Protein AF-A0A2T6DRK4-F1 (afdb_monomer)

Structure (mmCIF, N/CA/C/O backbone):
data_AF-A0A2T6DRK4-F1
#
_entry.id   AF-A0A2T6DRK4-F1
#
loop_
_atom_site.group_PDB
_atom_site.id
_atom_site.type_symbol
_atom_site.label_atom_id
_atom_site.label_alt_id
_atom_site.label_comp_id
_atom_site.label_asym_id
_atom_site.label_entity_id
_atom_site.label_seq_id
_atom_site.pdbx_PDB_ins_code
_atom_site.Cartn_x
_atom_site.Cartn_y
_atom_site.Cartn_z
_atom_site.occupancy
_atom_site.B_iso_or_equiv
_atom_site.auth_seq_id
_atom_site.auth_comp_id
_atom_site.auth_asym_id
_atom_site.auth_atom_id
_atom_site.pdbx_PDB_model_num
ATOM 1 N N . MET A 1 1 ? 7.098 9.745 18.504 1.00 41.84 1 MET A N 1
ATOM 2 C CA . MET A 1 1 ? 6.608 9.511 17.120 1.00 41.84 1 MET A CA 1
ATOM 3 C C . MET A 1 1 ? 7.575 10.014 16.053 1.00 41.84 1 MET A C 1
ATOM 5 O O . MET A 1 1 ? 7.808 9.274 15.110 1.00 41.84 1 MET A O 1
ATOM 9 N N . VAL A 1 2 ? 8.178 11.200 16.204 1.00 38.91 2 VAL A N 1
ATOM 10 C CA . VAL A 1 2 ? 9.155 11.753 15.239 1.00 38.91 2 VAL A CA 1
ATOM 11 C C . VAL A 1 2 ? 10.375 10.838 15.030 1.00 38.91 2 VAL A C 1
ATOM 13 O O . VAL A 1 2 ? 10.785 10.624 13.897 1.00 38.91 2 VAL A O 1
ATOM 16 N N . GLU A 1 3 ? 10.886 10.217 16.095 1.00 37.53 3 GLU A N 1
ATOM 17 C CA . GLU A 1 3 ? 12.054 9.319 16.028 1.00 37.53 3 GLU A CA 1
ATOM 18 C C . GLU A 1 3 ? 11.778 7.999 15.294 1.00 37.53 3 GLU A C 1
ATOM 20 O O . GLU A 1 3 ? 12.627 7.479 14.580 1.00 37.53 3 GLU A O 1
ATOM 25 N N . LEU A 1 4 ? 10.559 7.464 15.406 1.00 41.97 4 LEU A N 1
ATOM 26 C CA . LEU A 1 4 ? 10.185 6.242 14.691 1.00 41.97 4 LEU A CA 1
ATOM 27 C C . LEU A 1 4 ? 10.045 6.510 13.184 1.00 41.97 4 LEU A C 1
ATOM 29 O O . LEU A 1 4 ? 10.403 5.672 12.361 1.00 41.97 4 LEU A O 1
ATOM 33 N N . VAL A 1 5 ? 9.550 7.701 12.831 1.00 49.28 5 VAL A N 1
ATOM 34 C CA . VAL A 1 5 ? 9.433 8.161 11.443 1.00 49.28 5 VAL A CA 1
ATOM 35 C C . VAL A 1 5 ? 10.813 8.428 10.840 1.00 49.28 5 VAL A C 1
ATOM 37 O O . VAL A 1 5 ? 11.040 8.066 9.688 1.00 49.28 5 VAL A O 1
ATOM 40 N N . SER A 1 6 ? 11.755 8.994 11.602 1.00 46.34 6 SER A N 1
ATOM 41 C CA . SER A 1 6 ? 13.120 9.228 11.115 1.00 46.34 6 SER A CA 1
ATOM 42 C C . SER A 1 6 ? 13.906 7.927 10.943 1.00 46.34 6 SER A C 1
ATOM 44 O O . SER A 1 6 ? 14.542 7.745 9.908 1.00 46.34 6 SER A O 1
ATOM 46 N N . VAL A 1 7 ? 13.805 6.981 11.882 1.00 50.00 7 VAL A N 1
ATOM 47 C CA . VAL A 1 7 ? 14.460 5.664 11.774 1.00 50.00 7 VAL A CA 1
ATOM 48 C C . VAL A 1 7 ? 13.877 4.847 10.619 1.00 50.00 7 VAL A C 1
ATOM 50 O O . VAL A 1 7 ? 14.632 4.283 9.826 1.00 50.00 7 VAL A O 1
ATOM 53 N N . ALA A 1 8 ? 12.550 4.832 10.462 1.00 52.81 8 ALA A N 1
ATOM 54 C CA . ALA A 1 8 ? 11.908 4.194 9.315 1.00 52.81 8 ALA A CA 1
ATOM 55 C C . ALA A 1 8 ? 12.320 4.861 7.993 1.00 52.81 8 ALA A C 1
ATOM 57 O O . ALA A 1 8 ? 12.618 4.166 7.026 1.00 52.81 8 ALA A O 1
ATOM 58 N N . GLY A 1 9 ? 12.405 6.194 7.960 1.00 57.69 9 GLY A N 1
ATOM 59 C CA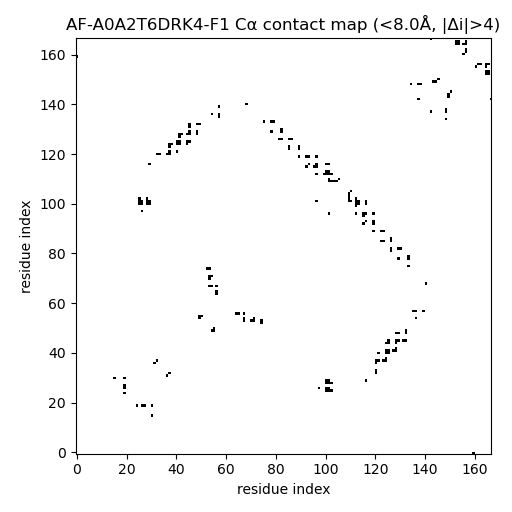 . GLY A 1 9 ? 12.881 6.946 6.800 1.00 57.69 9 GLY A CA 1
ATOM 60 C C . GLY A 1 9 ? 14.316 6.585 6.409 1.00 57.69 9 GLY A C 1
ATOM 61 O O . GLY A 1 9 ? 14.572 6.292 5.243 1.00 57.69 9 GLY A O 1
ATOM 62 N N . ILE A 1 10 ? 15.238 6.525 7.374 1.00 63.00 10 ILE A N 1
ATOM 63 C CA . ILE A 1 10 ? 16.641 6.147 7.137 1.00 63.00 10 ILE A CA 1
ATOM 64 C C . ILE A 1 10 ? 16.741 4.703 6.632 1.00 63.00 10 ILE A C 1
ATOM 66 O O . ILE A 1 10 ? 17.466 4.449 5.673 1.00 63.00 10 ILE A O 1
ATOM 70 N N . LEU A 1 11 ? 15.984 3.766 7.213 1.00 56.56 11 LEU A N 1
ATOM 71 C CA . LEU A 1 11 ? 15.952 2.371 6.760 1.00 56.56 11 LEU A CA 1
ATOM 72 C C . LEU A 1 11 ? 15.408 2.232 5.336 1.00 56.56 11 LEU A C 1
ATOM 74 O O . LEU A 1 11 ? 15.960 1.468 4.549 1.00 56.56 11 LEU A O 1
ATOM 78 N N . VAL A 1 12 ? 14.368 2.989 4.978 1.00 69.88 12 VAL A N 1
ATOM 79 C CA . VAL A 1 12 ? 13.822 3.009 3.613 1.00 69.88 12 VAL A CA 1
ATOM 80 C C . VAL A 1 12 ? 14.837 3.588 2.627 1.00 69.88 12 VAL A C 1
ATOM 82 O O . VAL A 1 12 ? 15.020 3.022 1.551 1.00 69.88 12 VAL A O 1
ATOM 85 N N . VAL A 1 13 ? 15.539 4.666 2.990 1.00 65.25 13 VAL A N 1
ATOM 86 C CA . VAL A 1 13 ? 16.586 5.272 2.151 1.00 65.25 13 VAL A CA 1
ATOM 87 C C . VAL A 1 13 ? 17.773 4.324 1.977 1.00 65.25 13 VAL A C 1
ATOM 89 O O . VAL A 1 13 ? 18.222 4.123 0.851 1.00 65.25 13 VAL A O 1
ATOM 92 N N . ALA A 1 14 ? 18.240 3.688 3.053 1.00 62.34 14 ALA A N 1
ATOM 93 C CA . ALA A 1 14 ? 19.333 2.721 3.013 1.00 62.34 14 ALA A CA 1
ATOM 94 C C . ALA A 1 14 ? 18.959 1.474 2.197 1.00 62.34 14 ALA A C 1
ATOM 96 O O . ALA A 1 14 ? 19.743 1.029 1.362 1.00 62.34 14 ALA A O 1
ATOM 97 N N . ALA A 1 15 ? 17.740 0.953 2.368 1.00 65.81 15 ALA A N 1
ATOM 98 C CA . ALA A 1 15 ? 17.221 -0.147 1.562 1.00 65.81 15 ALA A CA 1
ATOM 99 C C . ALA A 1 15 ? 17.108 0.245 0.082 1.00 65.81 15 ALA A C 1
ATOM 101 O O . ALA A 1 15 ? 17.488 -0.539 -0.782 1.00 65.81 15 ALA A O 1
ATOM 102 N N . CYS A 1 16 ? 16.663 1.468 -0.223 1.00 62.12 16 CYS A N 1
ATOM 103 C CA . CYS A 1 16 ? 16.613 1.979 -1.592 1.00 62.12 16 CYS A CA 1
ATOM 104 C C . CYS A 1 16 ? 18.008 2.134 -2.213 1.00 62.12 16 CYS A C 1
ATOM 106 O O . CYS A 1 16 ? 18.194 1.777 -3.372 1.00 62.12 16 CYS A O 1
ATOM 108 N N . GLN A 1 17 ? 18.993 2.636 -1.463 1.00 62.03 17 GLN A N 1
ATOM 109 C CA . GLN A 1 17 ? 20.375 2.776 -1.934 1.00 62.03 17 GLN A CA 1
ATOM 110 C C . GLN A 1 17 ? 21.053 1.420 -2.155 1.00 62.03 17 GLN A C 1
ATOM 112 O O . GLN A 1 17 ? 21.715 1.233 -3.174 1.00 62.03 17 GLN A O 1
ATOM 117 N N . LEU A 1 18 ? 20.848 0.463 -1.247 1.00 60.41 18 LEU A N 1
ATOM 118 C CA . LEU A 1 18 ? 21.329 -0.910 -1.397 1.00 60.41 18 LEU A CA 1
ATOM 119 C C . LEU A 1 18 ? 20.663 -1.596 -2.600 1.00 60.41 18 LEU A C 1
ATOM 121 O O . LEU A 1 18 ? 21.311 -2.291 -3.373 1.00 60.41 18 LEU A O 1
ATOM 125 N N . PHE A 1 19 ? 19.368 -1.362 -2.802 1.00 62.78 19 PHE A N 1
ATOM 126 C CA . PHE A 1 19 ? 18.639 -1.899 -3.945 1.00 62.78 19 PHE A CA 1
ATOM 127 C C . PHE A 1 19 ? 19.127 -1.295 -5.271 1.00 62.78 19 PHE A C 1
ATOM 129 O O . PHE A 1 19 ? 19.358 -2.021 -6.233 1.00 62.78 19 PHE A O 1
ATOM 136 N N . LEU A 1 20 ? 19.365 0.021 -5.316 1.00 62.09 20 LEU A N 1
ATOM 137 C CA . LEU A 1 20 ? 19.965 0.701 -6.469 1.00 62.09 20 LEU A CA 1
ATOM 138 C C . LEU A 1 20 ? 21.371 0.178 -6.789 1.00 62.09 20 LEU A C 1
ATOM 140 O O . LEU A 1 20 ? 21.700 0.024 -7.966 1.00 62.09 20 LEU A O 1
ATOM 144 N N . SER A 1 21 ? 22.192 -0.102 -5.770 1.00 62.88 21 SER A N 1
ATOM 145 C CA . SER A 1 21 ? 23.558 -0.599 -5.973 1.00 62.88 21 SER A CA 1
ATOM 146 C C . SER A 1 21 ? 23.591 -2.042 -6.479 1.00 62.88 21 SER A C 1
ATOM 148 O O . SER A 1 21 ? 24.448 -2.376 -7.293 1.00 62.88 21 SER A O 1
ATOM 150 N N . ILE A 1 22 ? 22.632 -2.876 -6.062 1.00 60.97 22 ILE A N 1
ATOM 151 C CA . ILE A 1 22 ? 22.519 -4.277 -6.489 1.00 60.97 22 ILE A CA 1
ATOM 152 C C . ILE A 1 22 ? 21.885 -4.393 -7.883 1.00 60.97 22 ILE A C 1
ATOM 154 O O . ILE A 1 22 ? 22.308 -5.219 -8.690 1.00 60.97 22 ILE A O 1
ATOM 158 N N . CYS A 1 23 ? 20.869 -3.583 -8.186 1.00 63.31 23 CYS A N 1
ATOM 159 C CA . CYS A 1 23 ? 20.062 -3.745 -9.397 1.00 63.31 23 CYS A CA 1
ATOM 160 C C . CYS A 1 23 ? 20.544 -2.888 -10.588 1.00 63.31 23 CYS A C 1
ATOM 162 O O . CYS A 1 23 ? 20.211 -3.186 -11.736 1.00 63.31 23 CYS A O 1
ATOM 164 N N . GLY A 1 24 ? 21.364 -1.859 -10.356 1.00 66.06 24 GLY A N 1
ATOM 165 C CA . GLY A 1 24 ? 21.894 -0.984 -11.405 1.00 66.06 24 GLY A CA 1
ATOM 166 C C . GLY A 1 24 ? 20.868 0.010 -11.975 1.00 66.06 24 GLY A C 1
ATOM 167 O O . GLY A 1 24 ? 19.702 0.054 -11.578 1.00 66.06 24 GLY A O 1
ATOM 168 N N . ALA A 1 25 ? 21.300 0.827 -12.944 1.00 63.47 25 ALA A N 1
ATOM 169 C CA . ALA A 1 25 ? 20.528 1.966 -13.467 1.00 63.47 25 ALA A CA 1
ATOM 170 C C . ALA A 1 25 ? 19.167 1.597 -14.097 1.00 63.47 25 ALA A C 1
ATOM 172 O O . ALA A 1 25 ? 18.263 2.432 -14.127 1.00 63.47 25 ALA A O 1
ATOM 173 N N . ARG A 1 26 ? 18.988 0.345 -14.546 1.00 64.81 26 ARG A N 1
ATOM 174 C CA . ARG A 1 26 ? 17.746 -0.145 -15.179 1.00 64.81 26 ARG A CA 1
ATOM 175 C C . ARG A 1 26 ? 16.538 -0.167 -14.239 1.00 64.81 26 ARG A C 1
ATOM 177 O O . ARG A 1 26 ? 15.409 -0.105 -14.707 1.00 64.81 26 ARG A O 1
ATOM 184 N N . PHE A 1 27 ? 16.764 -0.208 -12.927 1.00 71.94 27 PHE A N 1
ATOM 185 C CA . PHE A 1 27 ? 15.693 -0.193 -11.924 1.00 71.94 27 PHE A CA 1
ATOM 186 C C . PHE A 1 27 ? 15.511 1.171 -11.256 1.00 71.94 27 PHE A C 1
ATOM 188 O O . PHE A 1 27 ? 14.603 1.337 -10.440 1.00 71.94 27 PHE A O 1
ATOM 195 N N . GLY A 1 28 ? 16.332 2.165 -11.615 1.00 72.56 28 GLY A N 1
ATOM 196 C CA . GLY A 1 28 ? 16.267 3.506 -11.034 1.00 72.56 28 GLY A CA 1
ATOM 197 C C . GLY A 1 28 ? 14.923 4.193 -11.275 1.00 72.56 28 GLY A C 1
ATOM 198 O O . GLY A 1 28 ? 14.381 4.822 -10.373 1.00 72.56 28 GLY A O 1
ATOM 199 N N . THR A 1 29 ? 14.328 4.004 -12.452 1.00 76.81 29 THR A N 1
ATOM 200 C CA . THR A 1 29 ? 12.983 4.491 -12.804 1.00 76.81 29 THR A CA 1
ATOM 201 C C . THR A 1 29 ? 11.886 3.873 -11.950 1.00 76.81 29 THR A C 1
ATOM 203 O O . THR A 1 29 ? 11.022 4.580 -11.435 1.00 76.81 29 THR A O 1
ATOM 206 N N . LEU A 1 30 ? 11.928 2.556 -11.763 1.00 78.88 30 LEU A N 1
ATOM 207 C CA . LEU A 1 30 ? 10.957 1.825 -10.952 1.00 78.88 30 LEU A CA 1
ATOM 208 C C . LEU A 1 30 ? 11.081 2.198 -9.467 1.00 78.88 30 LEU A C 1
ATOM 210 O O . LEU A 1 30 ? 10.072 2.353 -8.780 1.00 78.88 30 LEU A O 1
ATOM 214 N N . LEU A 1 31 ? 12.302 2.440 -8.991 1.00 79.50 31 LEU A N 1
ATOM 215 C CA . LEU A 1 31 ? 12.548 2.931 -7.641 1.00 79.50 31 LEU A CA 1
ATOM 216 C C . LEU A 1 31 ? 12.098 4.387 -7.453 1.00 79.50 31 LEU A C 1
ATOM 218 O O . LEU A 1 31 ? 11.471 4.693 -6.445 1.00 79.50 31 LEU A O 1
ATOM 222 N N . LEU A 1 32 ? 12.329 5.271 -8.427 1.00 81.06 32 LEU A N 1
ATOM 223 C CA . LEU A 1 32 ? 11.792 6.639 -8.410 1.00 81.06 32 LEU A CA 1
ATOM 224 C C . LEU A 1 32 ? 10.259 6.642 -8.365 1.00 81.06 32 LEU A C 1
ATOM 226 O O . LEU A 1 32 ? 9.670 7.398 -7.592 1.00 81.06 32 LEU A O 1
ATOM 230 N N . LEU A 1 33 ? 9.613 5.761 -9.134 1.00 80.50 33 LEU A N 1
ATOM 231 C CA . LEU A 1 33 ? 8.164 5.566 -9.081 1.00 80.50 33 LEU A CA 1
ATOM 232 C C . LEU A 1 33 ? 7.697 5.083 -7.708 1.00 80.50 33 LEU A C 1
ATOM 234 O O . LEU A 1 33 ? 6.695 5.584 -7.202 1.00 80.50 33 LEU A O 1
ATOM 238 N N . MET A 1 34 ? 8.415 4.145 -7.086 1.00 82.00 34 MET A N 1
ATOM 239 C CA . MET A 1 34 ? 8.094 3.702 -5.731 1.00 82.00 34 MET A CA 1
ATOM 240 C 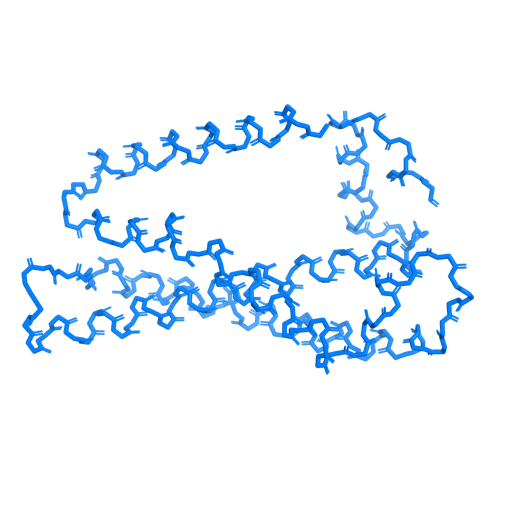C . MET A 1 34 ? 8.264 4.828 -4.713 1.00 82.00 34 MET A C 1
ATOM 242 O O . MET A 1 34 ? 7.329 5.142 -3.989 1.00 82.00 34 MET A O 1
ATOM 246 N N . VAL A 1 35 ? 9.431 5.464 -4.654 1.00 80.44 35 VAL A N 1
ATOM 247 C CA . VAL A 1 35 ? 9.745 6.445 -3.608 1.00 80.44 35 VAL A CA 1
ATOM 248 C C . VAL A 1 35 ? 8.913 7.718 -3.766 1.00 80.44 35 VAL A C 1
ATOM 250 O O . VAL A 1 35 ? 8.372 8.219 -2.784 1.00 80.44 35 VAL A O 1
ATOM 253 N N . GLY A 1 36 ? 8.774 8.232 -4.991 1.00 82.19 36 GLY A N 1
ATOM 254 C CA . GLY A 1 36 ? 8.036 9.468 -5.258 1.00 82.19 36 GLY A CA 1
ATOM 255 C C . GLY A 1 36 ? 6.533 9.263 -5.448 1.00 82.19 36 GLY A C 1
ATOM 256 O O . GLY A 1 36 ? 5.734 10.079 -4.993 1.00 82.19 36 GLY A O 1
ATOM 257 N N . GLY A 1 37 ? 6.132 8.179 -6.115 1.00 82.94 37 GLY A N 1
ATOM 258 C CA . GLY A 1 37 ? 4.741 7.940 -6.505 1.00 82.94 37 GLY A CA 1
ATOM 259 C C . GLY A 1 37 ? 3.922 7.159 -5.480 1.00 82.94 37 GLY A C 1
ATOM 260 O O . GLY A 1 37 ? 2.725 7.412 -5.340 1.00 82.94 37 GLY A O 1
ATOM 261 N N . LEU A 1 38 ? 4.531 6.238 -4.728 1.00 86.56 38 LEU A N 1
ATOM 262 C CA . LEU A 1 38 ? 3.782 5.399 -3.789 1.00 86.56 38 LEU A CA 1
ATOM 263 C C . LEU A 1 38 ? 3.164 6.204 -2.631 1.00 86.56 38 LEU A C 1
ATOM 265 O O . LEU A 1 38 ? 1.969 6.020 -2.395 1.00 86.56 38 LEU A O 1
ATOM 269 N N . PRO A 1 39 ? 3.878 7.115 -1.931 1.00 86.69 39 PRO A N 1
ATOM 270 C CA . PRO A 1 39 ? 3.296 7.855 -0.808 1.00 86.69 39 PRO A CA 1
ATOM 271 C C . PRO A 1 39 ? 2.025 8.659 -1.150 1.00 86.69 39 PRO A C 1
ATOM 273 O O . PRO A 1 39 ? 1.014 8.471 -0.462 1.00 86.69 39 PRO A O 1
ATOM 276 N N . PRO A 1 40 ? 1.990 9.505 -2.205 1.00 88.06 40 PRO A N 1
ATOM 277 C CA . PRO A 1 40 ? 0.776 10.244 -2.548 1.00 88.06 40 PRO A CA 1
ATOM 278 C C . PRO A 1 40 ? -0.352 9.311 -3.000 1.00 88.06 40 PRO A C 1
ATOM 280 O O . PRO A 1 40 ? -1.509 9.534 -2.644 1.00 88.06 40 PRO A O 1
ATOM 283 N N . LEU A 1 41 ? -0.041 8.224 -3.717 1.00 88.12 41 LEU A N 1
ATOM 284 C CA . LEU A 1 41 ? -1.049 7.246 -4.127 1.00 88.12 41 LEU A CA 1
ATOM 285 C C . LEU A 1 41 ? -1.661 6.507 -2.938 1.00 88.12 41 LEU A C 1
ATOM 287 O O . LEU A 1 41 ? -2.873 6.282 -2.929 1.00 88.12 41 LEU A O 1
ATOM 291 N N . VAL A 1 42 ? -0.859 6.141 -1.935 1.00 86.00 42 VAL A N 1
ATOM 292 C CA . VAL A 1 42 ? -1.342 5.537 -0.685 1.00 86.00 42 VAL A CA 1
ATOM 293 C C . VAL A 1 42 ? -2.287 6.502 0.019 1.00 86.00 42 VAL A C 1
ATOM 295 O O . VAL A 1 42 ? -3.391 6.109 0.395 1.00 86.00 42 VAL A O 1
ATOM 298 N N . PHE A 1 43 ? -1.899 7.773 0.137 1.00 85.38 43 PHE A N 1
ATOM 299 C CA . PHE A 1 43 ? -2.719 8.799 0.775 1.00 85.38 43 PHE A CA 1
ATOM 300 C C . PHE A 1 43 ? -4.060 9.010 0.054 1.00 85.38 43 PHE A C 1
ATOM 302 O O . PHE A 1 43 ? -5.117 8.980 0.688 1.00 85.38 43 PHE A O 1
ATOM 309 N N . ILE A 1 44 ? -4.048 9.137 -1.277 1.00 89.00 44 ILE A N 1
ATOM 310 C CA . ILE A 1 44 ? -5.267 9.267 -2.089 1.00 89.00 44 ILE A CA 1
ATOM 311 C C . ILE A 1 44 ? -6.154 8.028 -1.926 1.00 89.00 44 ILE A C 1
ATOM 313 O O . ILE A 1 44 ? -7.349 8.152 -1.653 1.00 89.00 44 ILE A O 1
ATOM 317 N N . ASN A 1 45 ? -5.584 6.824 -2.033 1.00 88.38 45 ASN A N 1
ATOM 318 C CA . ASN A 1 45 ? -6.334 5.579 -1.871 1.00 88.38 45 ASN A CA 1
ATOM 319 C C . ASN A 1 45 ? -6.945 5.446 -0.477 1.00 88.38 45 ASN A C 1
ATOM 321 O O . ASN A 1 45 ? -8.071 4.964 -0.360 1.00 88.38 45 ASN A O 1
ATOM 325 N N . TYR A 1 46 ? -6.234 5.890 0.558 1.00 85.62 46 TYR A N 1
ATOM 326 C CA . TYR A 1 46 ? -6.731 5.928 1.926 1.00 85.62 46 TYR A CA 1
ATOM 327 C C . TYR A 1 46 ? -7.919 6.886 2.064 1.00 85.62 46 TYR A C 1
ATOM 329 O O . TYR A 1 46 ? -8.962 6.503 2.601 1.00 85.62 46 TYR A O 1
ATOM 337 N N . LEU A 1 47 ? -7.822 8.104 1.524 1.00 85.38 47 LEU A N 1
ATOM 338 C CA . LEU A 1 47 ? -8.925 9.070 1.538 1.00 85.38 47 LEU A CA 1
ATOM 339 C C . LEU A 1 47 ? -10.157 8.558 0.788 1.00 85.38 47 LEU A C 1
ATOM 341 O O . LEU A 1 47 ? -11.276 8.719 1.272 1.00 85.38 47 LEU A O 1
ATOM 345 N N . VAL A 1 48 ? -9.962 7.923 -0.368 1.00 87.56 48 VAL A N 1
ATOM 346 C CA . VAL A 1 48 ? -11.050 7.340 -1.162 1.00 87.56 48 VAL A CA 1
ATOM 347 C C . VAL A 1 48 ? -11.677 6.151 -0.432 1.00 87.56 48 VAL A C 1
ATOM 349 O O . VAL A 1 48 ? -12.894 6.105 -0.278 1.00 87.56 48 VAL A O 1
ATOM 352 N N . ALA A 1 49 ? -10.869 5.212 0.073 1.00 83.94 49 ALA A N 1
ATOM 353 C CA . ALA A 1 49 ? -11.363 4.040 0.800 1.00 83.94 49 ALA A CA 1
ATOM 354 C C . ALA A 1 49 ? -12.135 4.432 2.065 1.00 83.94 49 ALA A C 1
ATOM 356 O O . ALA A 1 49 ? -13.223 3.916 2.294 1.00 83.94 49 ALA A O 1
ATOM 357 N N . SER A 1 50 ? -11.613 5.385 2.840 1.00 79.00 50 SER A N 1
ATOM 358 C CA . SER A 1 50 ? -12.265 5.873 4.062 1.00 79.00 50 SER A CA 1
ATOM 359 C C . SER A 1 50 ? -13.555 6.662 3.812 1.00 79.00 50 SER A C 1
ATOM 361 O O . SER A 1 50 ? -14.332 6.828 4.743 1.00 79.00 50 SER A O 1
ATOM 363 N N . ARG A 1 51 ? -13.792 7.160 2.589 1.00 80.06 51 ARG A N 1
ATOM 364 C CA . ARG A 1 51 ? -15.063 7.801 2.199 1.00 80.06 51 ARG A CA 1
ATOM 365 C C . ARG A 1 51 ? -16.078 6.809 1.636 1.00 80.06 51 ARG A C 1
ATOM 367 O O . ARG A 1 51 ? -17.267 6.971 1.863 1.00 80.06 51 ARG A O 1
ATOM 374 N N . MET A 1 52 ? -15.619 5.832 0.854 1.00 79.38 52 MET A N 1
ATOM 375 C CA . MET A 1 52 ? -16.500 4.874 0.175 1.00 79.38 52 MET A CA 1
ATOM 376 C C . MET A 1 52 ? -16.938 3.717 1.074 1.00 79.38 52 MET A C 1
ATOM 378 O O . MET A 1 52 ? -17.969 3.100 0.822 1.00 79.38 52 MET A O 1
ATOM 382 N N . MET A 1 53 ? -16.142 3.381 2.086 1.00 70.56 53 MET A N 1
ATOM 383 C CA . MET A 1 53 ? -16.488 2.359 3.067 1.00 70.56 53 MET A CA 1
ATOM 384 C C . MET A 1 53 ? -17.126 3.032 4.292 1.00 70.56 53 MET A C 1
ATOM 386 O O . MET A 1 53 ? -16.686 4.125 4.649 1.00 70.56 53 MET A O 1
ATOM 390 N N . PRO A 1 54 ? -18.114 2.398 4.956 1.00 65.06 54 PRO A N 1
ATOM 391 C CA . PRO A 1 54 ? -18.779 2.924 6.153 1.00 65.06 54 PRO A CA 1
ATOM 392 C C . PRO A 1 54 ? -17.850 2.818 7.375 1.00 65.06 54 PRO A C 1
ATOM 394 O O . PRO A 1 54 ? -18.073 2.053 8.307 1.00 65.06 54 PRO A O 1
ATOM 397 N N . VAL A 1 55 ? -16.730 3.533 7.307 1.00 63.03 55 VAL A N 1
ATOM 398 C CA . VAL A 1 55 ? -15.663 3.602 8.313 1.00 63.03 55 VAL A CA 1
ATOM 399 C C . VAL A 1 55 ? -15.497 5.063 8.764 1.00 63.03 55 VAL A C 1
ATOM 401 O O . VAL A 1 55 ? -14.434 5.486 9.215 1.00 63.03 55 VAL A O 1
ATOM 404 N N . SER A 1 56 ? -16.558 5.864 8.622 1.00 62.94 56 SER A N 1
ATOM 405 C CA . SER A 1 56 ? -16.627 7.289 8.972 1.00 62.94 56 SER A CA 1
ATOM 406 C C . SER A 1 56 ? -16.286 7.540 10.435 1.00 62.94 56 SER A C 1
ATOM 408 O O . SER A 1 56 ? -15.618 8.527 10.746 1.00 62.94 56 SER A O 1
ATOM 410 N N . PHE A 1 57 ? -16.660 6.608 11.316 1.00 63.41 57 PHE A N 1
ATOM 411 C CA . PHE A 1 57 ? -16.366 6.653 12.751 1.00 63.41 57 PHE A CA 1
ATOM 412 C C . PHE A 1 57 ? -14.867 6.735 13.083 1.00 63.41 57 PHE A C 1
ATOM 414 O O . PHE A 1 57 ? -14.508 7.205 14.156 1.00 63.41 57 PHE A O 1
ATOM 421 N N . VAL A 1 58 ? -13.966 6.345 12.171 1.00 60.75 58 VAL A N 1
ATOM 422 C CA . VAL A 1 58 ? -12.514 6.518 12.364 1.00 60.75 58 VAL A CA 1
ATOM 423 C C . VAL A 1 58 ? -12.101 7.998 12.386 1.00 60.75 58 VAL A C 1
ATOM 425 O O . VAL A 1 58 ? -11.051 8.330 12.930 1.00 60.75 58 VAL A O 1
ATOM 428 N N . ARG A 1 59 ? -12.913 8.910 11.831 1.00 61.09 59 ARG A N 1
ATOM 429 C CA . ARG A 1 59 ? -12.637 10.359 11.833 1.00 61.09 59 ARG A CA 1
ATOM 430 C C . ARG A 1 59 ? -13.224 11.096 13.038 1.00 61.09 59 ARG A C 1
ATOM 432 O O . ARG A 1 59 ? -12.703 12.147 13.396 1.00 61.09 59 ARG A O 1
ATOM 439 N N . GLY A 1 60 ? -14.275 10.558 13.654 1.00 56.44 60 GLY A N 1
ATOM 440 C CA . GLY A 1 60 ? -14.983 11.170 14.780 1.00 56.44 60 GLY A CA 1
ATOM 441 C C . GLY A 1 60 ? -14.456 10.682 16.125 1.00 56.44 60 GLY A C 1
ATOM 442 O O . GLY A 1 60 ? -15.126 9.922 16.818 1.00 56.44 60 GLY A O 1
ATOM 443 N N . ALA A 1 61 ? -13.243 11.083 16.508 1.00 49.25 61 ALA A N 1
ATOM 444 C CA . ALA A 1 61 ? -12.755 10.827 17.860 1.00 49.25 61 ALA A CA 1
ATOM 445 C C . ALA A 1 61 ? -13.480 11.761 18.849 1.00 49.25 61 ALA A C 1
ATOM 447 O O . ALA A 1 61 ? -13.105 12.920 18.981 1.00 49.25 61 ALA A O 1
ATOM 448 N N . GLY A 1 62 ? -14.522 11.267 19.527 1.00 54.00 62 GLY A N 1
ATOM 449 C CA . GLY A 1 62 ? -15.221 12.004 20.594 1.00 54.00 62 GLY A CA 1
ATOM 450 C C . GLY A 1 62 ? -16.745 12.044 20.482 1.00 54.00 62 GLY A C 1
ATOM 451 O O . GLY A 1 62 ? -17.405 12.425 21.444 1.00 54.00 62 GLY A O 1
ATOM 452 N N . GLU A 1 63 ? -17.312 11.615 19.356 1.00 56.56 63 GLU A N 1
ATOM 453 C CA . GLU A 1 63 ? -18.760 11.448 19.206 1.00 56.56 63 GLU A CA 1
ATOM 454 C C . GLU A 1 63 ? -19.187 10.041 19.664 1.00 56.56 63 GLU A C 1
ATOM 456 O O . GLU A 1 63 ? -18.387 9.099 19.571 1.00 56.56 63 GLU A O 1
ATOM 461 N N . PRO A 1 64 ? -20.417 9.861 20.190 1.00 57.16 64 PRO A N 1
ATOM 462 C CA . PRO A 1 64 ? -20.936 8.532 20.485 1.00 57.16 64 PRO A CA 1
ATOM 463 C C . PRO A 1 64 ? -20.832 7.672 19.226 1.00 57.16 64 PRO A C 1
ATOM 465 O O . PRO A 1 64 ? -21.231 8.095 18.141 1.00 57.16 64 PRO A O 1
ATOM 468 N N . LEU A 1 65 ? -20.243 6.484 19.373 1.00 54.50 65 LEU A N 1
ATOM 469 C CA . LEU A 1 65 ? -19.936 5.640 18.228 1.00 54.50 65 LEU A CA 1
ATOM 470 C C . LEU A 1 65 ? -21.230 5.348 17.441 1.00 54.50 65 LEU A C 1
ATOM 472 O O . LEU A 1 65 ? -22.188 4.830 18.024 1.00 54.50 65 LEU A O 1
ATOM 476 N N . PRO A 1 66 ? -21.285 5.674 16.139 1.00 59.34 66 PRO A N 1
ATOM 477 C CA . PRO A 1 66 ? -22.489 5.486 15.346 1.00 59.34 66 PRO A CA 1
ATOM 478 C C . PRO A 1 66 ? -22.816 3.988 15.202 1.00 59.34 66 PRO A C 1
ATOM 480 O O . PRO A 1 66 ? -21.928 3.138 15.347 1.00 59.34 66 PRO A O 1
ATOM 483 N N . PRO A 1 67 ? -24.060 3.628 14.827 1.00 58.94 67 PRO A N 1
ATOM 484 C CA . PRO A 1 67 ? -24.459 2.236 14.575 1.00 58.94 67 PRO A CA 1
ATOM 485 C C . PRO A 1 67 ? -23.628 1.545 13.473 1.00 58.94 67 PRO A C 1
ATOM 487 O O . PRO A 1 67 ? -23.739 0.342 13.254 1.00 58.94 67 PRO A O 1
ATOM 490 N N . GLU A 1 68 ? -22.746 2.277 12.793 1.00 56.56 68 GLU A N 1
ATOM 491 C CA . GLU A 1 68 ? -21.787 1.767 11.815 1.00 56.56 68 GLU A CA 1
ATOM 492 C C . GLU A 1 68 ? -20.850 0.675 12.356 1.00 56.56 68 GLU A C 1
ATOM 494 O O . GLU A 1 68 ? -20.399 -0.167 11.578 1.00 56.56 68 GLU A O 1
ATOM 499 N N . ILE A 1 69 ? -20.633 0.597 13.678 1.00 57.62 69 ILE A N 1
ATOM 500 C CA . ILE A 1 69 ? -19.902 -0.521 14.302 1.00 57.62 69 ILE A CA 1
ATOM 501 C C . ILE A 1 69 ? -20.549 -1.871 13.969 1.00 57.62 69 ILE A C 1
ATOM 503 O O . ILE A 1 69 ? -19.844 -2.854 13.744 1.00 57.62 69 ILE A O 1
ATOM 507 N N . TYR A 1 70 ? -21.881 -1.941 13.880 1.00 59.94 70 TYR A N 1
ATOM 508 C CA . TYR A 1 70 ? -22.577 -3.191 13.564 1.00 59.94 70 TYR A CA 1
ATOM 509 C C . TYR A 1 70 ? -22.282 -3.668 12.131 1.00 59.94 70 TYR A C 1
ATOM 511 O O . TYR A 1 70 ? -22.273 -4.870 11.864 1.00 59.94 70 TYR A O 1
ATOM 519 N N . TYR A 1 71 ? -21.938 -2.751 11.219 1.00 65.62 71 TYR A N 1
ATOM 520 C CA . TYR A 1 71 ? -21.522 -3.072 9.849 1.00 65.62 71 TYR A CA 1
ATOM 521 C C . TYR A 1 71 ? -20.023 -3.358 9.722 1.00 65.62 71 TYR A C 1
ATOM 523 O O . TYR A 1 71 ? -19.560 -3.743 8.641 1.00 65.62 71 TYR A O 1
ATOM 531 N N . TRP A 1 72 ? -19.252 -3.215 10.804 1.00 71.56 72 TRP A N 1
ATOM 532 C CA . TRP A 1 72 ? -17.821 -3.490 10.792 1.00 71.56 72 TRP A CA 1
ATOM 533 C C . TRP A 1 72 ? -17.521 -4.933 10.430 1.00 71.56 72 TRP A C 1
ATOM 535 O O . TRP A 1 72 ? -16.624 -5.157 9.636 1.00 71.56 72 TRP A O 1
ATOM 545 N N . VAL A 1 73 ? -18.281 -5.913 10.923 1.00 72.06 73 VAL A N 1
ATOM 546 C CA . VAL A 1 73 ? -18.038 -7.329 10.593 1.00 72.06 73 VAL A CA 1
ATOM 547 C C . VAL A 1 73 ? -18.114 -7.558 9.078 1.00 72.06 73 VAL A C 1
ATOM 549 O O . VAL A 1 73 ? -17.194 -8.121 8.486 1.00 72.06 73 VAL A O 1
ATOM 552 N N . LEU A 1 74 ? -19.152 -7.021 8.432 1.00 73.25 74 LEU A N 1
ATOM 553 C CA . LEU A 1 74 ? -19.350 -7.113 6.982 1.00 73.25 74 LEU A CA 1
ATOM 554 C C . LEU A 1 74 ? -18.283 -6.330 6.200 1.00 73.25 74 LEU A C 1
ATOM 556 O O . LEU A 1 74 ? -17.807 -6.778 5.157 1.00 73.25 74 LEU A O 1
ATOM 560 N N . THR A 1 75 ? -17.897 -5.154 6.693 1.00 81.12 75 THR A N 1
ATOM 561 C CA . THR A 1 75 ? -16.896 -4.290 6.047 1.00 81.12 75 THR A CA 1
ATOM 562 C C . THR A 1 75 ? -15.485 -4.858 6.201 1.00 81.12 75 THR A C 1
ATOM 564 O O . THR A 1 75 ? -14.712 -4.862 5.245 1.00 81.12 75 THR A O 1
ATOM 567 N N . ARG A 1 76 ? -15.170 -5.416 7.372 1.00 84.44 76 ARG A N 1
ATOM 568 C CA . ARG A 1 76 ? -13.915 -6.090 7.707 1.00 84.44 76 ARG A CA 1
ATOM 569 C C . ARG A 1 76 ? -13.662 -7.243 6.757 1.00 84.44 76 ARG A C 1
ATOM 571 O O . ARG A 1 76 ? -12.580 -7.317 6.189 1.00 84.44 76 ARG A O 1
ATOM 578 N N . ASP A 1 77 ? -14.649 -8.110 6.554 1.00 85.50 77 ASP A N 1
ATOM 579 C CA . ASP A 1 77 ? -14.481 -9.288 5.705 1.00 85.50 77 ASP A CA 1
ATOM 580 C C . ASP A 1 77 ? -14.275 -8.889 4.231 1.00 85.50 77 ASP A C 1
ATOM 582 O O . ASP A 1 77 ? -13.429 -9.470 3.550 1.00 85.50 77 ASP A O 1
ATOM 586 N N . LYS A 1 78 ? -14.937 -7.820 3.760 1.00 87.44 78 LYS A N 1
ATOM 587 C CA . LYS A 1 78 ? -14.695 -7.234 2.426 1.00 87.44 78 LYS A CA 1
ATOM 588 C C . LYS A 1 78 ? -13.290 -6.640 2.288 1.00 87.44 78 LYS A C 1
ATOM 590 O O . LYS A 1 78 ? -12.606 -6.921 1.304 1.00 87.44 78 LYS A O 1
ATOM 595 N N . ILE A 1 79 ? -12.843 -5.841 3.261 1.00 87.00 79 ILE A N 1
ATOM 596 C CA . ILE A 1 79 ? -11.485 -5.269 3.278 1.00 87.00 79 ILE A CA 1
ATOM 597 C C . ILE A 1 79 ? -10.449 -6.396 3.301 1.00 87.00 79 ILE A C 1
ATOM 599 O O . ILE A 1 79 ? -9.483 -6.370 2.543 1.00 87.00 79 ILE A O 1
ATOM 603 N N . TRP A 1 80 ? -10.673 -7.415 4.126 1.00 86.94 80 TRP A N 1
ATOM 604 C CA . TRP A 1 80 ? -9.762 -8.538 4.281 1.00 86.94 80 TRP A CA 1
ATOM 605 C C . TRP A 1 80 ? -9.686 -9.414 3.028 1.00 86.94 80 TRP A C 1
ATOM 607 O O . TRP A 1 80 ? -8.596 -9.825 2.633 1.00 86.94 80 TRP A O 1
ATOM 617 N N . ALA A 1 81 ? -10.813 -9.655 2.354 1.00 90.25 81 ALA A N 1
ATOM 618 C CA . ALA A 1 81 ? -10.836 -10.337 1.063 1.00 90.25 81 ALA A CA 1
ATOM 619 C C . ALA A 1 81 ? -10.033 -9.565 0.004 1.00 90.25 81 ALA A C 1
ATOM 621 O O . ALA A 1 81 ? -9.219 -10.163 -0.700 1.00 90.25 81 ALA A O 1
ATOM 622 N N . ALA A 1 82 ? -10.191 -8.238 -0.059 1.00 89.81 82 ALA A N 1
ATOM 623 C CA . ALA A 1 82 ? -9.425 -7.392 -0.971 1.00 89.81 82 ALA A CA 1
ATOM 624 C C . ALA A 1 82 ? -7.918 -7.414 -0.656 1.00 89.81 82 ALA A C 1
ATOM 626 O O . ALA A 1 82 ? -7.106 -7.549 -1.569 1.00 89.81 82 ALA A O 1
ATOM 627 N N . ILE A 1 83 ? -7.538 -7.346 0.626 1.00 87.62 83 ILE A N 1
ATOM 628 C CA . ILE A 1 83 ? -6.142 -7.467 1.075 1.00 87.62 83 ILE A CA 1
ATOM 629 C C . ILE A 1 83 ? -5.555 -8.819 0.658 1.00 87.62 83 ILE A C 1
ATOM 631 O O . ILE A 1 83 ? -4.477 -8.850 0.075 1.00 87.62 83 ILE A O 1
ATOM 635 N N . ARG A 1 84 ? -6.262 -9.932 0.897 1.00 89.00 84 ARG A N 1
ATOM 636 C CA . ARG A 1 84 ? -5.806 -11.278 0.505 1.00 89.00 84 ARG A CA 1
ATOM 637 C C . ARG A 1 84 ? -5.620 -11.406 -1.001 1.00 89.00 84 ARG A C 1
ATOM 639 O O . ARG A 1 84 ? -4.593 -11.909 -1.441 1.00 89.00 84 ARG A O 1
ATOM 646 N N . PHE A 1 85 ? -6.592 -10.936 -1.778 1.00 91.62 85 PHE A N 1
ATOM 647 C CA . PHE A 1 85 ? -6.500 -10.941 -3.234 1.00 91.62 85 PHE A CA 1
ATOM 648 C C . PHE A 1 85 ? -5.277 -10.151 -3.715 1.00 91.62 85 PHE A C 1
ATOM 650 O O . PHE A 1 85 ? -4.486 -10.655 -4.508 1.00 91.62 85 PHE A O 1
ATOM 657 N N . LEU A 1 86 ? -5.070 -8.946 -3.179 1.00 87.75 86 LEU A N 1
ATOM 658 C CA . LEU A 1 86 ? -3.917 -8.117 -3.523 1.00 87.7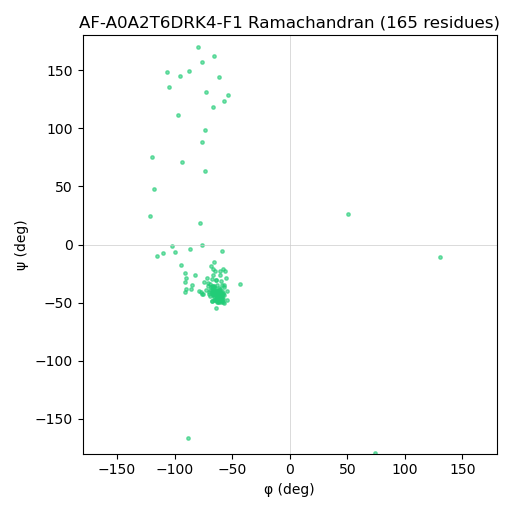5 86 LEU A CA 1
ATOM 659 C C . LEU A 1 86 ? -2.596 -8.772 -3.105 1.00 87.75 86 LEU A C 1
ATOM 661 O O . LEU A 1 86 ? -1.678 -8.801 -3.914 1.00 87.75 86 LEU A O 1
ATOM 665 N N . LEU A 1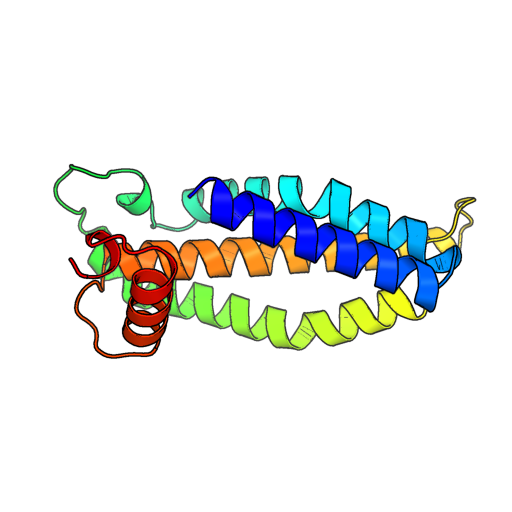 87 ? -2.503 -9.356 -1.907 1.00 85.31 87 LEU A N 1
ATOM 666 C CA . LEU A 1 87 ? -1.311 -10.085 -1.452 1.00 85.31 87 LEU A CA 1
ATOM 667 C C . LEU A 1 87 ? -0.952 -11.271 -2.354 1.00 85.31 87 LEU A C 1
ATOM 669 O O . LEU A 1 87 ? 0.228 -11.579 -2.494 1.00 85.31 87 LEU A O 1
ATOM 673 N N . LEU A 1 88 ? -1.942 -11.919 -2.972 1.00 89.00 88 LEU A N 1
ATOM 674 C CA . LEU A 1 88 ? -1.711 -13.013 -3.914 1.00 89.00 88 LEU A CA 1
ATOM 675 C C . LEU A 1 88 ? -1.249 -12.514 -5.287 1.00 89.00 88 LEU A C 1
ATOM 677 O O . LEU A 1 88 ? -0.369 -13.122 -5.881 1.00 89.00 88 LEU A O 1
ATOM 681 N N . VAL A 1 89 ? -1.821 -11.420 -5.798 1.00 89.50 89 VAL A N 1
ATOM 682 C CA . VAL A 1 89 ? -1.554 -10.934 -7.165 1.00 89.50 89 VAL A CA 1
ATOM 683 C C . VAL A 1 89 ? -0.302 -10.053 -7.243 1.00 89.50 89 VAL A C 1
ATOM 685 O O . VAL A 1 89 ? 0.429 -10.101 -8.235 1.00 89.50 89 VAL A O 1
ATOM 688 N N . LEU A 1 90 ? -0.020 -9.260 -6.205 1.00 86.56 90 LEU A N 1
ATOM 689 C CA . LEU A 1 90 ? 1.091 -8.306 -6.198 1.00 86.56 90 LEU A CA 1
ATOM 690 C C . LEU A 1 90 ? 2.472 -8.921 -6.460 1.00 86.56 90 LEU A C 1
ATOM 692 O O . LEU A 1 90 ? 3.219 -8.309 -7.221 1.00 86.56 90 LEU A O 1
ATOM 696 N N . PRO A 1 91 ? 2.846 -10.073 -5.867 1.00 83.44 91 PRO A N 1
ATOM 697 C CA . PRO A 1 91 ? 4.156 -10.674 -6.103 1.00 83.44 91 PRO A CA 1
ATOM 698 C C . PRO A 1 91 ? 4.397 -10.966 -7.586 1.00 83.44 91 PRO A C 1
ATOM 700 O O . PRO A 1 91 ? 5.465 -10.655 -8.107 1.00 83.44 91 PRO A O 1
ATOM 703 N N . PHE A 1 92 ? 3.382 -11.481 -8.289 1.00 87.44 92 PHE A N 1
ATOM 704 C CA . PHE A 1 92 ? 3.458 -11.727 -9.730 1.00 87.44 92 PHE A CA 1
ATOM 705 C C . PHE A 1 92 ? 3.556 -10.421 -10.515 1.00 87.44 92 PHE A C 1
ATOM 707 O O . PHE A 1 92 ? 4.373 -10.310 -11.424 1.00 87.44 92 PHE A O 1
ATOM 714 N N . GLY A 1 93 ? 2.769 -9.411 -10.138 1.00 85.50 93 GLY A N 1
ATOM 715 C CA . GLY A 1 93 ? 2.835 -8.087 -10.751 1.00 85.50 93 GLY A CA 1
ATOM 716 C C . GLY A 1 93 ? 4.223 -7.453 -10.627 1.00 85.50 93 GLY A C 1
ATOM 717 O O . GLY A 1 93 ? 4.793 -7.020 -11.627 1.00 85.50 93 GLY A O 1
ATOM 718 N N . TRP A 1 94 ? 4.801 -7.462 -9.424 1.00 85.00 94 TRP A N 1
ATOM 719 C CA . TRP A 1 94 ? 6.161 -6.976 -9.189 1.00 85.00 94 TRP A CA 1
ATOM 720 C C . TRP A 1 94 ? 7.198 -7.785 -9.956 1.00 85.00 94 TRP A C 1
ATOM 722 O O . TRP A 1 94 ? 8.085 -7.189 -10.554 1.00 85.00 94 TRP A O 1
ATOM 732 N N . LEU A 1 95 ? 7.067 -9.112 -10.020 1.00 85.06 95 LEU A N 1
ATOM 733 C CA . LEU A 1 95 ? 7.968 -9.953 -10.807 1.00 85.06 95 LEU A CA 1
ATOM 734 C C . LEU A 1 95 ? 7.952 -9.553 -12.287 1.00 85.06 95 LEU A C 1
ATOM 736 O O . LEU A 1 95 ? 9.012 -9.377 -12.881 1.00 85.06 95 LEU A O 1
ATOM 740 N N . VAL A 1 96 ? 6.773 -9.327 -12.874 1.00 84.94 96 VAL A N 1
ATOM 741 C CA . VAL A 1 96 ? 6.663 -8.847 -14.261 1.00 84.94 96 VAL A CA 1
ATOM 742 C C . VAL A 1 96 ? 7.264 -7.446 -14.411 1.00 84.94 96 VAL A C 1
ATOM 744 O O . VAL A 1 96 ? 8.006 -7.212 -15.363 1.00 84.94 96 VAL A O 1
ATOM 747 N N . ALA A 1 97 ? 6.999 -6.535 -13.470 1.00 85.38 97 ALA A N 1
ATOM 748 C CA . ALA A 1 97 ? 7.562 -5.184 -13.479 1.00 85.38 97 ALA A CA 1
ATOM 749 C C . ALA A 1 97 ? 9.095 -5.180 -13.329 1.00 85.38 97 ALA A C 1
ATOM 751 O O . ALA A 1 97 ? 9.757 -4.310 -13.886 1.00 85.38 97 ALA A O 1
ATOM 752 N N . PHE A 1 98 ? 9.671 -6.157 -12.622 1.00 82.06 98 PHE A N 1
ATOM 753 C CA . PHE A 1 98 ? 11.119 -6.319 -12.509 1.00 82.06 98 PHE A CA 1
ATOM 754 C C . PHE A 1 98 ? 11.736 -6.931 -13.772 1.00 82.06 98 PHE A C 1
ATOM 756 O O . PHE A 1 98 ? 12.775 -6.470 -14.233 1.00 82.06 98 PHE A O 1
ATOM 763 N N . VAL A 1 99 ? 11.100 -7.946 -14.365 1.00 83.62 99 VAL A N 1
ATOM 764 C CA . VAL A 1 99 ? 11.591 -8.572 -15.607 1.00 83.62 99 VAL A CA 1
ATOM 765 C C . VAL A 1 99 ? 11.516 -7.597 -16.784 1.00 83.62 99 VAL A C 1
ATOM 767 O O . VAL A 1 99 ? 12.394 -7.589 -17.644 1.00 83.62 99 VAL A O 1
ATOM 770 N N . ARG A 1 100 ? 10.475 -6.763 -16.827 1.00 83.06 100 ARG A N 1
ATOM 771 C CA . ARG A 1 100 ? 10.292 -5.709 -17.827 1.00 83.06 100 ARG A CA 1
ATOM 772 C C . ARG A 1 100 ? 10.227 -4.357 -17.136 1.00 83.06 100 ARG A C 1
ATOM 774 O O . ARG A 1 100 ? 9.150 -3.779 -17.007 1.00 83.06 100 ARG A O 1
ATOM 781 N N . ALA A 1 101 ? 11.384 -3.874 -16.697 1.00 80.94 101 ALA A N 1
ATOM 782 C CA . ALA A 1 101 ? 11.483 -2.565 -16.073 1.00 80.94 101 ALA A CA 1
ATOM 783 C C . ALA A 1 101 ? 11.065 -1.444 -17.052 1.00 80.94 101 ALA A C 1
ATOM 785 O O . ALA A 1 101 ? 11.305 -1.545 -18.260 1.00 80.94 101 ALA A O 1
ATOM 786 N N . PRO A 1 102 ? 10.411 -0.377 -16.564 1.00 81.25 102 PRO A N 1
ATOM 787 C CA . PRO A 1 102 ? 10.130 0.805 -17.368 1.00 81.25 102 PRO A CA 1
ATOM 788 C C . PRO A 1 102 ? 11.442 1.514 -17.724 1.00 81.25 102 PRO A C 1
ATOM 790 O O . PRO A 1 102 ? 12.163 1.983 -16.843 1.00 81.25 102 PRO A O 1
ATOM 793 N N . GLU A 1 103 ? 11.747 1.607 -19.016 1.00 80.56 103 GLU A N 1
ATOM 794 C CA . GLU A 1 103 ? 12.975 2.230 -19.521 1.00 80.56 103 GLU A CA 1
ATOM 795 C C . GLU A 1 103 ? 12.684 3.596 -20.158 1.00 80.56 103 GLU A C 1
ATOM 797 O O . GLU A 1 103 ? 11.620 3.816 -20.751 1.00 80.56 103 GLU A O 1
ATOM 802 N N . PHE A 1 104 ? 13.657 4.506 -20.053 1.00 73.75 104 PHE A N 1
ATOM 803 C CA . PHE A 1 104 ? 13.725 5.730 -20.851 1.00 73.75 104 PHE A CA 1
ATOM 804 C C . PHE A 1 104 ? 14.810 5.570 -21.928 1.00 73.75 104 PHE A C 1
ATOM 806 O O . PHE A 1 104 ? 15.907 5.122 -21.587 1.00 73.75 104 PHE A O 1
ATOM 813 N N . PRO A 1 105 ? 14.565 5.965 -23.194 1.00 76.38 105 PRO A N 1
ATOM 814 C CA . PRO A 1 105 ? 13.376 6.652 -23.720 1.00 76.38 105 PRO A CA 1
ATOM 815 C C . PRO A 1 105 ? 12.147 5.742 -23.914 1.00 76.38 105 PRO A C 1
ATOM 817 O O . PRO A 1 105 ? 12.259 4.526 -24.056 1.00 76.38 105 PRO A O 1
ATOM 820 N N . VAL A 1 106 ? 10.950 6.343 -23.931 1.00 75.06 106 VAL A N 1
ATOM 821 C CA . VAL A 1 106 ? 9.670 5.617 -24.026 1.00 75.06 106 VAL A CA 1
ATOM 822 C C . VAL A 1 106 ? 9.429 5.134 -25.462 1.00 75.06 106 VAL A C 1
ATOM 824 O O . VAL A 1 106 ? 8.820 5.824 -26.274 1.00 75.06 106 VAL A O 1
ATOM 827 N N . GLY A 1 107 ? 9.926 3.941 -25.786 1.00 79.31 107 GLY A N 1
ATOM 828 C CA . GLY A 1 107 ? 9.551 3.210 -27.000 1.00 79.31 107 GLY A CA 1
ATOM 829 C C . GLY A 1 107 ? 8.203 2.485 -26.869 1.00 79.31 107 GLY A C 1
ATOM 830 O O . GLY A 1 107 ? 7.658 2.338 -25.775 1.00 79.31 107 GLY A O 1
ATOM 831 N N . SER A 1 108 ? 7.674 1.955 -27.974 1.00 74.75 108 SER A N 1
ATOM 832 C CA . SER A 1 108 ? 6.391 1.227 -28.005 1.00 74.75 108 SER A CA 1
ATOM 833 C C . SER A 1 108 ? 6.371 -0.006 -27.089 1.00 74.75 108 SER A C 1
ATOM 835 O O . SER A 1 108 ? 5.355 -0.302 -26.465 1.00 74.75 108 SER A O 1
ATOM 837 N N . SER A 1 109 ? 7.505 -0.702 -26.956 1.00 74.00 109 SER A N 1
ATOM 838 C CA . SER A 1 109 ? 7.688 -1.812 -26.009 1.00 74.00 109 SER A CA 1
ATOM 839 C C . SER A 1 109 ? 7.775 -1.347 -24.549 1.00 74.00 109 SER A C 1
ATOM 841 O O . SER A 1 109 ? 7.356 -2.081 -23.654 1.00 74.00 109 SER A O 1
ATOM 843 N N . SER A 1 110 ? 8.256 -0.121 -24.315 1.00 80.25 110 SER A N 1
ATOM 844 C CA . SER A 1 110 ? 8.365 0.500 -22.990 1.00 80.25 110 SER A CA 1
ATOM 845 C C . SER A 1 110 ? 6.996 0.939 -22.457 1.00 80.25 110 SER A C 1
ATOM 847 O O . SER A 1 110 ? 6.725 0.814 -21.269 1.00 80.25 110 SER A O 1
ATOM 849 N N . LEU A 1 111 ? 6.054 1.350 -23.316 1.00 83.25 111 LEU A N 1
ATOM 850 C CA . LEU A 1 111 ? 4.688 1.689 -22.876 1.00 83.25 111 LEU A CA 1
ATOM 851 C C . LEU A 1 111 ? 4.023 0.552 -22.085 1.00 83.25 111 LEU A C 1
ATOM 853 O O . LEU A 1 111 ? 3.381 0.797 -21.066 1.00 83.25 111 LEU A O 1
ATOM 857 N N . CYS A 1 112 ? 4.226 -0.697 -22.512 1.00 85.31 112 CYS A N 1
ATOM 858 C CA . CYS A 1 112 ? 3.687 -1.861 -21.815 1.00 85.31 112 CYS A CA 1
ATOM 859 C C . CYS A 1 112 ? 4.319 -2.043 -20.422 1.00 85.31 112 CYS A C 1
ATOM 861 O O . CYS A 1 112 ? 3.592 -2.278 -19.456 1.00 85.31 112 CYS A O 1
ATOM 863 N N . SER A 1 113 ? 5.640 -1.866 -20.279 1.00 84.25 113 SER A N 1
ATOM 864 C CA . SER A 1 113 ? 6.296 -1.924 -18.964 1.00 84.25 113 SER A CA 1
ATOM 865 C C . SER A 1 113 ? 5.879 -0.773 -18.049 1.00 84.25 113 SER A C 1
ATOM 867 O O . SER A 1 113 ? 5.658 -1.000 -16.861 1.00 84.25 113 SER A O 1
ATOM 869 N N . TRP A 1 114 ? 5.667 0.431 -18.587 1.00 87.56 114 TRP A N 1
ATOM 870 C CA . TRP A 1 114 ? 5.109 1.563 -17.842 1.00 87.56 114 TRP A CA 1
ATOM 871 C C . TRP A 1 114 ? 3.687 1.293 -17.341 1.00 87.56 114 TRP A C 1
ATOM 873 O O . TRP A 1 114 ? 3.400 1.534 -16.167 1.00 87.56 114 TRP A O 1
ATOM 883 N N . CYS A 1 115 ? 2.806 0.744 -18.182 1.00 88.81 115 CYS A N 1
ATOM 884 C CA . CYS A 1 115 ? 1.455 0.363 -17.768 1.00 88.81 115 CYS A CA 1
ATOM 885 C C . CYS A 1 115 ? 1.481 -0.689 -16.655 1.00 88.81 115 CYS A C 1
ATOM 887 O O . CYS A 1 115 ? 0.786 -0.532 -15.651 1.00 88.81 115 CYS A O 1
ATOM 889 N N . VAL A 1 116 ? 2.305 -1.733 -16.796 1.00 89.88 116 VAL A N 1
ATOM 890 C CA . VAL A 1 116 ? 2.451 -2.770 -15.765 1.00 89.88 116 VAL A CA 1
ATOM 891 C C . VAL A 1 116 ? 2.976 -2.165 -14.464 1.00 89.88 116 VAL A C 1
ATOM 893 O O . VAL A 1 116 ? 2.368 -2.371 -13.416 1.00 89.88 116 VAL A O 1
ATOM 896 N N . ALA A 1 117 ? 4.047 -1.370 -14.520 1.00 88.25 117 ALA A N 1
ATOM 897 C CA . ALA A 1 117 ? 4.613 -0.716 -13.345 1.00 88.25 117 ALA A CA 1
ATOM 898 C C . ALA A 1 117 ? 3.580 0.176 -12.638 1.00 88.25 117 ALA A C 1
ATOM 900 O O . ALA A 1 117 ? 3.462 0.122 -11.416 1.00 88.25 117 ALA A O 1
ATOM 901 N N . PHE A 1 118 ? 2.780 0.940 -13.388 1.00 89.50 118 PHE A N 1
ATOM 902 C CA . PHE A 1 118 ? 1.744 1.803 -12.823 1.00 89.50 118 PHE A CA 1
ATOM 903 C C . PHE A 1 118 ? 0.609 1.009 -12.164 1.00 89.50 118 PHE A C 1
ATOM 905 O O . PHE A 1 118 ? 0.196 1.333 -11.051 1.00 89.50 118 PHE A O 1
ATOM 912 N N . VAL A 1 119 ? 0.130 -0.062 -12.804 1.00 90.19 119 VAL A N 1
ATOM 913 C CA . VAL A 1 119 ? -0.901 -0.946 -12.233 1.00 90.19 119 VAL A CA 1
ATOM 914 C C . VAL A 1 119 ? -0.409 -1.581 -10.934 1.00 90.19 119 VAL A C 1
ATOM 916 O O . VAL A 1 119 ? -1.132 -1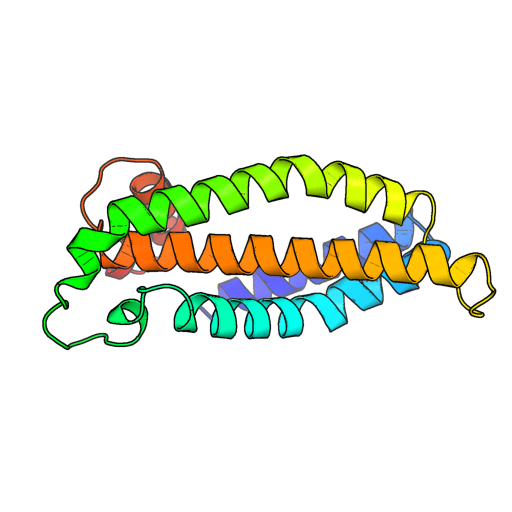.595 -9.938 1.00 90.19 119 VAL A O 1
ATOM 919 N N . VAL A 1 120 ? 0.834 -2.059 -10.916 1.00 90.38 120 VAL A N 1
ATOM 920 C CA . VAL A 1 120 ? 1.448 -2.670 -9.733 1.00 90.38 120 VAL A CA 1
ATOM 921 C C . VAL A 1 120 ? 1.651 -1.638 -8.624 1.00 90.38 120 VAL A C 1
ATOM 923 O O . VAL A 1 120 ? 1.336 -1.918 -7.466 1.00 90.38 120 VAL A O 1
ATOM 926 N N . LEU A 1 121 ? 2.087 -0.422 -8.958 1.00 90.38 121 LEU A N 1
ATOM 927 C CA . LEU A 1 121 ? 2.218 0.685 -8.010 1.00 90.38 121 LEU A CA 1
ATOM 928 C C . LEU A 1 121 ? 0.862 1.052 -7.387 1.00 90.38 121 LEU A C 1
ATOM 930 O O . LEU A 1 121 ? 0.751 1.158 -6.166 1.00 90.38 121 LEU A O 1
ATOM 934 N N . MET A 1 122 ? -0.189 1.167 -8.202 1.00 91.31 122 MET A N 1
ATOM 935 C CA . MET A 1 122 ? -1.560 1.433 -7.753 1.00 91.31 122 MET A CA 1
ATOM 936 C C . MET A 1 122 ? -2.099 0.316 -6.856 1.00 91.31 122 MET A C 1
ATOM 938 O O . MET A 1 122 ? -2.684 0.592 -5.807 1.00 91.31 122 MET A O 1
ATOM 942 N N . ALA A 1 123 ? -1.876 -0.946 -7.229 1.00 89.81 123 ALA A N 1
ATOM 943 C CA . ALA A 1 123 ? -2.256 -2.103 -6.425 1.00 89.81 123 ALA A CA 1
ATOM 944 C C . ALA A 1 123 ? -1.519 -2.120 -5.076 1.00 89.81 123 ALA A C 1
ATOM 946 O O . ALA A 1 123 ? -2.137 -2.355 -4.037 1.00 89.81 123 ALA A O 1
ATOM 947 N N . THR A 1 124 ? -0.221 -1.800 -5.075 1.00 90.06 124 THR A N 1
ATOM 948 C CA . THR A 1 124 ? 0.599 -1.665 -3.860 1.00 90.06 124 THR A CA 1
ATOM 949 C C . THR A 1 124 ? 0.064 -0.558 -2.963 1.00 90.06 124 THR A C 1
ATOM 951 O O . THR A 1 124 ? -0.171 -0.779 -1.775 1.00 90.06 124 THR A O 1
ATOM 954 N N . ALA A 1 125 ? -0.213 0.614 -3.536 1.00 89.56 125 ALA A N 1
ATOM 955 C CA . ALA A 1 125 ? -0.775 1.738 -2.806 1.00 89.56 125 ALA A CA 1
ATOM 956 C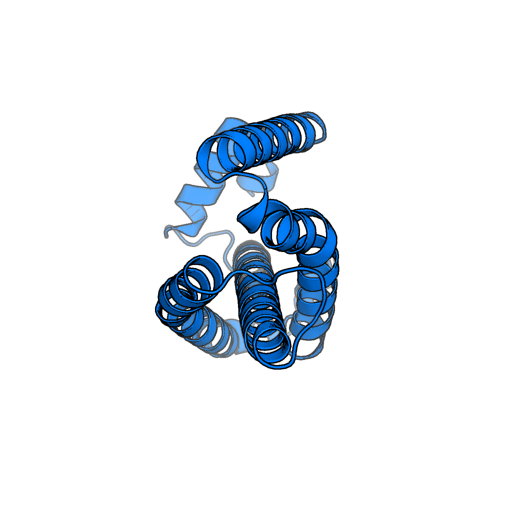 C . ALA A 1 125 ? -2.127 1.384 -2.172 1.00 89.56 125 ALA A C 1
ATOM 958 O O . ALA A 1 125 ? -2.377 1.692 -1.005 1.00 89.56 125 ALA A O 1
ATOM 959 N N . ARG A 1 126 ? -2.986 0.687 -2.925 1.00 90.25 126 ARG A N 1
ATOM 960 C CA . ARG A 1 126 ? -4.288 0.214 -2.452 1.00 90.25 126 ARG A CA 1
ATOM 961 C C . ARG A 1 126 ? -4.147 -0.781 -1.305 1.00 90.25 126 ARG A C 1
ATOM 963 O O . ARG A 1 126 ? -4.866 -0.648 -0.318 1.00 90.25 126 ARG A O 1
ATOM 970 N N . LEU A 1 127 ? -3.230 -1.743 -1.407 1.00 89.94 127 LEU A N 1
ATOM 971 C CA . LEU A 1 127 ? -2.974 -2.733 -0.360 1.00 89.94 127 LEU A CA 1
ATOM 972 C C . LEU A 1 127 ? -2.541 -2.061 0.950 1.00 89.94 127 LEU A C 1
ATOM 974 O O . LEU A 1 127 ? -3.100 -2.366 2.005 1.00 89.94 127 LEU A O 1
ATOM 978 N N . ILE A 1 128 ? -1.588 -1.128 0.883 1.00 85.56 128 ILE A N 1
ATOM 979 C CA . ILE A 1 128 ? -1.103 -0.387 2.056 1.00 85.56 128 ILE A CA 1
ATOM 980 C C . ILE A 1 128 ? -2.242 0.436 2.666 1.00 85.56 128 ILE A C 1
ATOM 982 O O . ILE A 1 128 ? -2.485 0.348 3.868 1.00 85.56 128 ILE A O 1
ATOM 986 N N . ALA A 1 129 ? -2.984 1.182 1.843 1.00 85.25 129 ALA A N 1
ATOM 987 C CA . ALA A 1 129 ? -4.096 2.010 2.300 1.00 85.25 129 ALA A CA 1
ATOM 988 C C . ALA A 1 129 ? -5.194 1.189 2.998 1.00 85.25 129 ALA A C 1
ATOM 990 O O . ALA A 1 129 ? -5.659 1.567 4.073 1.00 85.25 129 ALA A O 1
ATOM 991 N N . LEU A 1 130 ? -5.590 0.053 2.413 1.00 85.75 130 LEU A N 1
ATOM 992 C CA . LEU A 1 130 ? -6.576 -0.855 3.004 1.00 85.75 130 LEU A CA 1
ATOM 993 C C . LEU A 1 130 ? -6.063 -1.502 4.291 1.00 85.75 130 LEU A C 1
ATOM 995 O O . LEU A 1 130 ? -6.826 -1.623 5.244 1.00 85.75 130 LEU A O 1
ATOM 999 N N . SER A 1 131 ? -4.787 -1.886 4.341 1.00 83.81 131 SER A N 1
ATOM 1000 C CA . SER A 1 131 ? -4.176 -2.457 5.546 1.00 83.81 131 SER A CA 1
ATOM 1001 C C . SER A 1 131 ? -4.143 -1.439 6.683 1.00 83.81 131 SER A C 1
ATOM 1003 O O . SER A 1 131 ? -4.503 -1.763 7.812 1.00 83.81 131 SER A O 1
ATOM 1005 N N . PHE A 1 132 ? -3.783 -0.189 6.384 1.00 82.75 132 PHE A N 1
ATOM 1006 C CA . PHE A 1 132 ? -3.795 0.892 7.363 1.00 82.75 132 PHE A CA 1
ATOM 1007 C C . PHE A 1 132 ? -5.213 1.169 7.873 1.00 82.75 132 PHE A C 1
ATOM 1009 O O . PHE A 1 132 ? -5.432 1.229 9.081 1.00 82.75 132 PHE A O 1
ATOM 1016 N N . LEU A 1 133 ? -6.194 1.246 6.966 1.00 82.56 133 LEU A N 1
ATOM 1017 C CA . LEU A 1 133 ? -7.603 1.418 7.325 1.00 82.56 133 LEU A CA 1
ATOM 1018 C C . LEU A 1 133 ? -8.117 0.253 8.182 1.00 82.56 133 LEU A C 1
ATOM 1020 O O . LEU A 1 133 ? -8.813 0.483 9.165 1.00 82.56 133 LEU A O 1
ATOM 1024 N N . TYR A 1 134 ? -7.745 -0.984 7.843 1.00 84.06 134 TYR A N 1
ATOM 1025 C CA . TYR A 1 134 ? -8.093 -2.177 8.611 1.00 84.06 134 TYR A CA 1
ATOM 1026 C C . TYR A 1 134 ? -7.547 -2.105 10.037 1.00 84.06 134 TYR A C 1
ATOM 1028 O O . TYR A 1 134 ? -8.294 -2.333 10.989 1.00 84.06 134 TYR A O 1
ATOM 1036 N N . VAL A 1 135 ? -6.259 -1.784 10.195 1.00 78.25 135 VAL A N 1
ATOM 1037 C CA . VAL A 1 135 ? -5.611 -1.673 11.509 1.00 78.25 135 VAL A CA 1
ATOM 1038 C C . VAL A 1 135 ? -6.265 -0.569 12.328 1.00 78.25 135 VAL A C 1
ATOM 1040 O O . VAL A 1 135 ? -6.656 -0.821 13.464 1.00 78.25 135 VAL A O 1
ATOM 1043 N N . LEU A 1 136 ? -6.440 0.616 11.743 1.00 76.25 136 LEU A N 1
ATOM 1044 C CA . LEU A 1 136 ? -7.002 1.771 12.431 1.00 76.25 136 LEU A CA 1
ATOM 1045 C C . LEU A 1 136 ? -8.448 1.512 12.873 1.00 76.25 136 LEU A C 1
ATOM 1047 O O . LEU A 1 136 ? -8.768 1.663 14.045 1.00 76.25 136 LEU A O 1
ATOM 1051 N N . ALA A 1 137 ? -9.304 1.024 11.974 1.00 77.3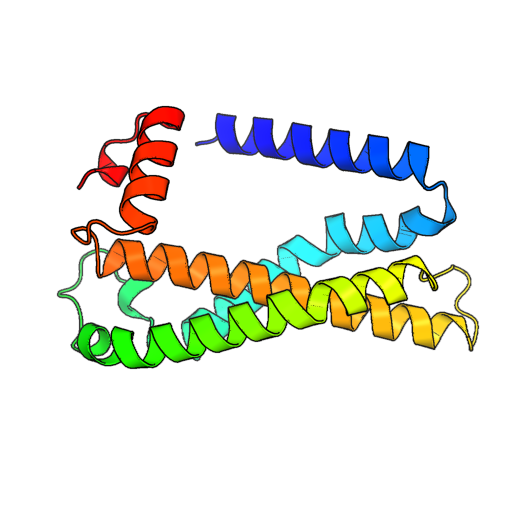8 137 ALA A N 1
ATOM 1052 C CA . ALA A 1 137 ? -10.696 0.717 12.296 1.00 77.38 137 ALA A CA 1
ATOM 1053 C C . ALA A 1 137 ? -10.831 -0.423 13.318 1.00 77.38 137 ALA A C 1
ATOM 1055 O O . ALA A 1 137 ? -11.666 -0.352 14.220 1.00 77.38 137 ALA A O 1
ATOM 1056 N N . SER A 1 138 ? -9.968 -1.439 13.237 1.00 72.75 138 SER A N 1
ATOM 1057 C CA . SER A 1 138 ? -9.929 -2.499 14.245 1.00 72.75 138 SER A CA 1
ATOM 1058 C C . SER A 1 138 ? -9.484 -1.982 15.612 1.00 72.75 138 SER A C 1
ATOM 1060 O O . SER A 1 138 ? -10.016 -2.422 16.623 1.00 72.75 138 SER A O 1
ATOM 1062 N N . GLN A 1 139 ? -8.537 -1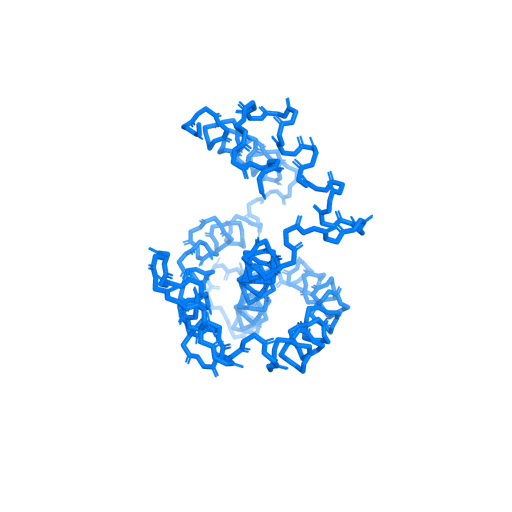.041 15.666 1.00 68.50 139 GLN A N 1
ATOM 1063 C CA . GLN A 1 139 ? -8.133 -0.385 16.913 1.00 68.50 139 GLN A CA 1
ATOM 1064 C C . GLN A 1 139 ? -9.240 0.509 17.480 1.00 68.50 139 GLN A C 1
ATOM 1066 O O . GLN A 1 139 ? -9.322 0.681 18.693 1.00 68.50 139 GLN A O 1
ATOM 1071 N N . THR A 1 140 ? -10.096 1.085 16.638 1.00 69.50 140 THR A N 1
ATOM 1072 C CA . THR A 1 140 ? -11.222 1.905 17.099 1.00 69.50 140 THR A CA 1
ATOM 1073 C C . THR A 1 140 ? -12.355 1.051 17.669 1.00 69.50 140 THR A C 1
ATOM 1075 O O . THR A 1 140 ? -12.894 1.402 18.714 1.00 69.50 140 THR A O 1
ATOM 1078 N N . ILE A 1 141 ? -12.700 -0.064 17.015 1.00 66.50 141 ILE A N 1
ATOM 1079 C CA . ILE A 1 141 ? -13.863 -0.896 17.377 1.00 66.50 141 ILE A CA 1
ATOM 1080 C C . ILE A 1 141 ? -13.516 -2.002 18.370 1.00 66.50 141 ILE A C 1
ATOM 1082 O O . ILE A 1 141 ? -14.289 -2.288 19.278 1.00 66.50 141 ILE A O 1
ATOM 1086 N N . ASP A 1 142 ? -12.370 -2.647 18.187 1.00 61.19 142 ASP A N 1
ATOM 1087 C CA . ASP A 1 142 ? -12.046 -3.920 18.821 1.00 61.19 142 ASP A CA 1
ATOM 1088 C C . ASP A 1 142 ? -10.826 -3.782 19.739 1.00 61.19 142 ASP A C 1
ATOM 1090 O O . ASP A 1 142 ? -9.876 -4.567 19.696 1.00 61.19 142 ASP A O 1
ATOM 1094 N N . ARG A 1 143 ? -10.841 -2.738 20.582 1.00 56.78 143 ARG A N 1
ATOM 1095 C CA . ARG A 1 143 ? -9.768 -2.449 21.554 1.00 56.78 143 ARG A CA 1
ATOM 1096 C C . ARG A 1 143 ? -9.487 -3.638 22.476 1.00 56.78 143 ARG A C 1
ATOM 1098 O O . ARG A 1 143 ? -8.349 -3.818 22.902 1.00 56.78 143 ARG A O 1
ATOM 1105 N N . ALA A 1 144 ? -10.492 -4.469 22.743 1.00 49.97 144 ALA A N 1
ATOM 1106 C CA . ALA A 1 144 ? -10.405 -5.566 23.696 1.00 49.97 144 ALA A CA 1
ATOM 1107 C C . ALA A 1 144 ? -10.156 -6.958 23.078 1.00 49.97 144 ALA A C 1
ATOM 1109 O O . ALA A 1 144 ? -9.955 -7.897 23.853 1.00 49.97 144 ALA A O 1
ATOM 1110 N N . SER A 1 145 ? -10.153 -7.160 21.744 1.00 50.22 145 SER A N 1
ATOM 1111 C CA . SER A 1 145 ? -10.003 -8.538 21.245 1.00 50.22 145 SER A CA 1
ATOM 1112 C C . SER A 1 145 ? -8.583 -9.098 21.411 1.00 50.22 145 SER A C 1
ATOM 1114 O O . SER A 1 145 ? -7.591 -8.489 21.000 1.00 50.22 145 SER A O 1
ATOM 1116 N N . PRO A 1 146 ? -8.451 -10.323 21.955 1.00 47.72 146 PRO A N 1
ATOM 1117 C CA . PRO A 1 146 ? -7.164 -10.945 22.278 1.00 47.72 146 PRO A CA 1
ATOM 1118 C C . PRO A 1 146 ? -6.408 -11.526 21.061 1.00 47.72 146 PRO A C 1
ATOM 1120 O O . PRO A 1 146 ? -5.538 -12.377 21.226 1.00 47.72 146 PRO A O 1
ATOM 1123 N N . ARG A 1 147 ? -6.733 -11.122 19.824 1.00 67.19 147 ARG A N 1
ATOM 1124 C CA . ARG A 1 147 ? -6.165 -11.696 18.582 1.00 67.19 147 ARG A CA 1
ATOM 1125 C C . ARG A 1 147 ? -4.861 -10.996 18.147 1.00 67.19 147 ARG A C 1
ATOM 1127 O O . ARG A 1 147 ? -4.276 -10.223 18.897 1.00 67.19 147 ARG A O 1
ATOM 1134 N N . PHE A 1 148 ? -4.414 -11.247 16.909 1.00 60.16 148 PHE A N 1
ATOM 1135 C CA . PHE A 1 148 ? -3.225 -10.656 16.260 1.00 60.16 148 PHE A CA 1
ATOM 1136 C C . PHE A 1 148 ? -3.069 -9.139 16.481 1.00 60.16 148 PHE A C 1
ATOM 1138 O O . PHE A 1 148 ? -1.961 -8.641 16.647 1.00 60.16 148 PHE A O 1
ATOM 1145 N N . ILE A 1 149 ? -4.178 -8.405 16.559 1.00 57.97 149 ILE A N 1
ATOM 1146 C CA . ILE A 1 149 ? -4.187 -6.954 16.787 1.00 57.97 149 ILE A CA 1
ATOM 1147 C C . ILE A 1 149 ? -3.714 -6.603 18.201 1.00 57.97 149 ILE A C 1
ATOM 1149 O O . ILE A 1 149 ? -2.958 -5.651 18.366 1.00 57.97 149 ILE A O 1
ATOM 1153 N N . GLY A 1 150 ? -4.052 -7.415 19.204 1.00 63.09 150 GLY A N 1
ATOM 1154 C CA . GLY A 1 150 ? -3.486 -7.308 20.547 1.00 63.09 150 GLY A CA 1
ATOM 1155 C C . GLY A 1 150 ? -1.975 -7.562 20.572 1.00 63.09 150 GLY A C 1
ATOM 1156 O O . GLY A 1 150 ? -1.261 -6.891 21.314 1.00 63.09 150 GLY A O 1
ATOM 1157 N N . ILE A 1 151 ? -1.466 -8.468 19.725 1.00 68.75 151 ILE A N 1
ATOM 1158 C CA . ILE A 1 151 ? -0.020 -8.722 19.581 1.00 68.75 151 ILE A CA 1
ATOM 1159 C C . ILE A 1 151 ? 0.672 -7.504 18.961 1.00 68.75 151 ILE A C 1
ATOM 1161 O O . ILE A 1 151 ? 1.648 -7.011 19.521 1.00 68.75 151 ILE A O 1
ATOM 1165 N N . VAL A 1 152 ? 0.135 -6.967 17.861 1.00 68.00 152 VAL A N 1
ATOM 1166 C CA . VAL A 1 152 ? 0.663 -5.757 17.209 1.00 68.00 152 VAL A CA 1
ATOM 1167 C C . VAL A 1 152 ? 0.602 -4.548 18.149 1.00 68.00 152 VAL A C 1
ATOM 1169 O O . VAL A 1 152 ? 1.560 -3.786 18.208 1.00 68.00 152 VAL A O 1
ATOM 1172 N N . ARG A 1 153 ? -0.469 -4.393 18.944 1.00 64.19 153 ARG A N 1
ATOM 1173 C CA . ARG A 1 153 ? -0.583 -3.341 19.971 1.00 64.19 153 ARG A CA 1
ATOM 1174 C C . ARG A 1 153 ? 0.473 -3.476 21.056 1.00 64.19 153 ARG A C 1
ATOM 1176 O O . ARG A 1 153 ? 1.107 -2.482 21.379 1.00 64.19 153 ARG A O 1
ATOM 1183 N N . ARG A 1 154 ? 0.696 -4.678 21.599 1.00 69.44 154 ARG A N 1
ATOM 1184 C CA . ARG A 1 154 ? 1.760 -4.905 22.594 1.00 69.44 154 ARG A CA 1
ATOM 1185 C C . ARG A 1 154 ? 3.138 -4.649 22.006 1.00 69.44 154 ARG A C 1
ATOM 1187 O O . ARG A 1 154 ? 3.971 -4.053 22.676 1.00 69.44 154 ARG A O 1
ATOM 1194 N N . TRP A 1 155 ? 3.361 -5.055 20.759 1.00 75.81 155 TRP A N 1
ATOM 1195 C CA . TRP A 1 155 ? 4.614 -4.800 20.059 1.00 75.81 155 TRP A CA 1
ATOM 1196 C C . TRP A 1 155 ? 4.852 -3.294 19.867 1.00 75.81 155 TRP A C 1
ATOM 1198 O O . TRP A 1 155 ? 5.904 -2.794 20.262 1.00 75.81 155 TRP A O 1
ATOM 1208 N N . LEU A 1 156 ? 3.848 -2.557 19.373 1.00 62.62 156 LEU A N 1
ATOM 1209 C CA . LEU A 1 156 ? 3.892 -1.099 19.224 1.00 62.62 156 LEU A CA 1
ATOM 1210 C C . LEU A 1 156 ? 4.032 -0.385 20.573 1.00 62.62 156 LEU A C 1
ATOM 1212 O O . LEU A 1 156 ? 4.892 0.476 20.696 1.00 62.62 156 LEU A O 1
ATOM 1216 N N . PHE A 1 157 ? 3.271 -0.773 21.600 1.00 72.69 157 PHE A N 1
ATOM 1217 C CA . PHE A 1 157 ? 3.414 -0.254 22.964 1.00 72.69 157 PHE A CA 1
ATOM 1218 C C . PHE A 1 157 ? 4.848 -0.417 23.466 1.00 72.69 157 PHE A C 1
ATOM 1220 O O . PHE A 1 157 ? 5.435 0.544 23.951 1.00 72.69 157 PHE A O 1
ATOM 1227 N N . HIS A 1 158 ? 5.428 -1.606 23.302 1.00 77.19 158 HIS A N 1
ATOM 1228 C CA . HIS A 1 158 ? 6.781 -1.884 23.767 1.00 77.19 158 HIS A CA 1
ATOM 1229 C C . HIS A 1 158 ? 7.835 -1.031 23.046 1.00 77.19 158 HIS A C 1
ATOM 1231 O O . HIS A 1 158 ? 8.842 -0.674 23.644 1.00 77.19 158 HIS A O 1
ATOM 1237 N N . HIS A 1 159 ? 7.588 -0.664 21.785 1.00 70.56 159 HIS A N 1
ATOM 1238 C CA . HIS A 1 159 ? 8.522 0.134 20.986 1.00 70.56 159 HIS A CA 1
ATOM 1239 C C . HIS A 1 159 ? 8.306 1.646 21.117 1.00 70.56 159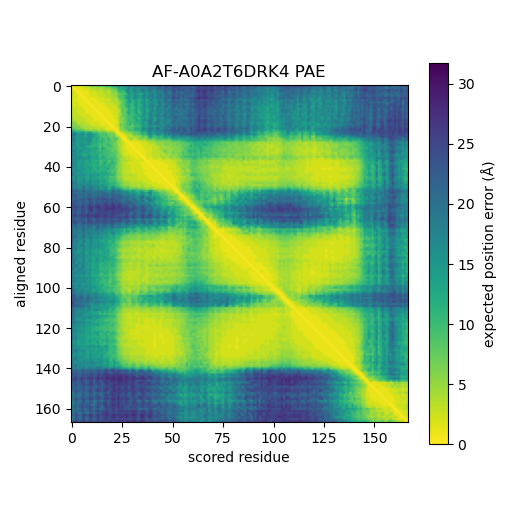 HIS A C 1
ATOM 1241 O O . HIS A 1 159 ? 9.252 2.410 20.961 1.00 70.56 159 HIS A O 1
ATOM 1247 N N . THR A 1 160 ? 7.080 2.106 21.378 1.00 65.75 160 THR A N 1
ATOM 1248 C CA . THR A 1 160 ? 6.756 3.541 21.421 1.00 65.75 160 THR A CA 1
ATOM 1249 C C . THR A 1 160 ? 6.453 4.066 22.820 1.00 65.75 160 THR A C 1
ATOM 1251 O O . THR A 1 160 ? 6.240 5.267 22.962 1.00 65.75 160 THR A O 1
ATOM 1254 N N . ASN A 1 161 ? 6.359 3.188 23.823 1.00 71.38 161 ASN A N 1
ATOM 1255 C CA . ASN A 1 161 ? 6.001 3.484 25.214 1.00 71.38 161 ASN A CA 1
ATOM 1256 C C . ASN A 1 161 ? 4.714 4.319 25.377 1.00 71.38 161 ASN A C 1
ATOM 1258 O O . ASN A 1 161 ? 4.541 5.049 26.350 1.00 71.38 161 ASN A O 1
ATOM 1262 N N . ASN A 1 162 ? 3.800 4.233 24.404 1.00 60.41 162 ASN A N 1
ATOM 1263 C CA . ASN A 1 162 ? 2.568 5.015 24.406 1.00 60.41 162 ASN A CA 1
ATOM 1264 C C . ASN A 1 162 ? 1.417 4.166 24.960 1.00 60.41 162 ASN A C 1
ATOM 1266 O O . ASN A 1 162 ? 0.978 3.210 24.319 1.00 60.41 162 ASN A O 1
ATOM 1270 N N . THR A 1 163 ? 0.923 4.533 26.143 1.00 64.62 163 THR A N 1
ATOM 1271 C CA . THR A 1 163 ? -0.149 3.834 26.868 1.00 64.62 163 THR A CA 1
ATOM 1272 C C . THR A 1 163 ? -1.502 3.881 26.160 1.00 64.62 163 THR A C 1
ATOM 1274 O O . THR A 1 163 ? -2.355 3.038 26.446 1.00 64.62 163 THR A O 1
ATOM 1277 N N . ASP A 1 164 ? -1.687 4.756 25.169 1.00 54.81 164 ASP A N 1
ATOM 1278 C CA . ASP A 1 164 ? -2.863 4.740 24.290 1.00 54.81 164 ASP A CA 1
ATOM 1279 C C . ASP A 1 164 ? -2.974 3.414 23.516 1.00 54.81 164 ASP A C 1
ATOM 1281 O O . ASP A 1 164 ? -4.068 2.943 23.203 1.00 54.81 164 ASP A O 1
ATOM 1285 N N . PHE A 1 165 ? -1.851 2.723 23.289 1.00 50.62 165 PHE A N 1
ATOM 1286 C CA . PHE A 1 165 ? -1.844 1.385 22.698 1.00 50.62 165 PHE A CA 1
ATOM 1287 C C . PHE A 1 165 ? -2.260 0.269 23.664 1.00 50.62 165 PHE A C 1
ATOM 1289 O O . PHE A 1 165 ? -2.354 -0.870 23.214 1.00 50.62 165 PHE A O 1
ATOM 1296 N N . LEU A 1 166 ? -2.573 0.561 24.931 1.00 56.94 166 LEU A N 1
ATOM 1297 C CA . LEU A 1 166 ? -3.106 -0.405 25.905 1.00 56.94 166 LEU A CA 1
ATOM 1298 C C . LEU A 1 166 ? -4.539 -0.099 26.386 1.00 56.94 166 LEU A C 1
ATOM 1300 O O . LEU A 1 166 ? -5.130 -0.957 27.037 1.00 56.94 166 LEU A O 1
ATOM 1304 N N . ARG A 1 167 ? -5.098 1.078 26.068 1.00 55.25 167 ARG A N 1
ATOM 1305 C CA . ARG A 1 167 ? -6.480 1.487 26.407 1.00 55.25 167 ARG A CA 1
ATOM 1306 C C . ARG A 1 167 ? -7.524 0.989 25.409 1.00 55.25 167 ARG A C 1
ATOM 1308 O O . ARG A 1 167 ? -8.604 0.550 25.836 1.00 55.25 167 ARG A O 1
#

Foldseek 3Di:
DVVVVVVVVVVLVVVLVVCCVVLDPLCVVLSCCQVVVLVVLLVVLLVVCCVVQLLVQLVDPPDDRPPSLVCCVVRLVVLVVLLVVLVVVLVVLVVLLSVLPQDPPDDPSNVVSVVSSVVSSNSSSNNSSSVVSSLSSCCVNPVPDPDPSLVVLVVCCVVVVDCSSND

Mean predicted aligned error: 11.65 Å

Secondary structure (DSSP, 8-state):
-HHHHHHHHHHHHHHHHHHHHHH-GGGHHHHHIIIIIHHHHHHHHHHHHHHHSS-GGGT-BTBPPPGGGGGHHHHHHHHHHHHHHHHHHHHHHHHHHHHT---SS--HHHHHHHHHHHHHHHHHHHHHHHHHHHHHHHHHH-TT--SHHHHHHHHHHHHH--GGGT-

pLDDT: mean 73.29, std 13.48, range [37.53, 91.62]

Sequence (167 aa):
MVELVSVAGILVVAACQLFLSICGARFGTLLLLMVGGLPPLVFINYLVASRMMPVSFVRGAGEPLPPEIYYWVLTRDKIWAAIRFLLLVLPFGWLVAFVRAPEFPVGSSSLCSWCVAFVVLMATARLIALSFLYVLASQTIDRASPRFIGIVRRWLFHHTNNTDFLR

Nearest PDB structures (foldseek):
  6ixg-assembly2_B  TM=3.677E-01  e=2.708E+00  Homo sapiens
  6ixe-assembly1_A  TM=3.891E-01  e=7.508E+00  Homo sapiens
  3g6b-assembly1_B  TM=2.500E-01  e=5.092E+00  Thermotoga maritima
  3g67-assembly1_B  TM=2.503E-01  e=7.153E+00  Thermotoga maritima

Radius of gyration: 18.85 Å; Cα contacts (8 Å, |Δi|>4): 123; chains: 1; bounding box: 48×25×55 Å

Solvent-accessible surface area (backbone atoms only — not comparable to full-atom values): 9219 Å² total; per-residue (Å²): 111,71,65,60,53,50,54,52,50,50,52,52,51,51,51,50,52,53,46,45,70,74,62,38,78,66,44,47,53,55,48,48,44,48,71,66,47,32,60,59,44,20,51,51,39,31,56,51,48,47,67,75,40,85,50,57,67,74,74,49,85,86,58,82,82,57,79,50,65,75,49,39,66,66,49,48,53,53,54,50,51,53,42,52,52,44,66,64,48,46,62,58,42,49,50,51,28,64,78,38,43,38,51,86,77,81,44,83,75,27,52,55,20,41,52,46,41,49,52,39,47,51,51,50,15,42,40,53,20,51,50,50,49,50,53,52,47,42,56,72,73,48,62,79,50,88,49,73,65,43,52,53,28,51,52,48,25,74,73,66,73,42,66,77,52,76,100